Protein AF-A0A4R4WID6-F1 (afdb_monomer)

Organism: NCBI:txid2530375

InterPro domains:
  IPR010497 Epoxide hydrolase, N-terminal [PF06441] (6-77)
  IPR029058 Alpha/Beta hydrolase fold [G3DSA:3.40.50.1820] (1-80)
  IPR029058 Alpha/Beta hydrolase fold [SSF53474] (7-79)

Structure (mmCIF, N/CA/C/O backbone):
data_AF-A0A4R4WID6-F1
#
_entry.id   AF-A0A4R4WID6-F1
#
loop_
_atom_site.group_PDB
_atom_site.id
_atom_site.type_symbol
_atom_site.label_atom_id
_atom_site.label_alt_id
_atom_site.label_comp_id
_atom_site.label_asym_id
_atom_site.label_entity_id
_atom_site.label_seq_id
_atom_site.pdbx_PDB_ins_code
_atom_site.Cartn_x
_atom_site.Cartn_y
_atom_site.Cartn_z
_atom_site.occupancy
_atom_site.B_iso_or_equiv
_atom_site.auth_seq_id
_atom_site.auth_comp_id
_atom_site.auth_asym_id
_atom_site.auth_atom_id
_atom_site.pdbx_PDB_model_num
ATOM 1 N N . MET A 1 1 ? -11.465 13.546 33.871 1.00 58.38 1 MET A N 1
ATOM 2 C CA . MET A 1 1 ? -10.564 12.631 33.144 1.00 58.38 1 MET A CA 1
ATOM 3 C C . MET A 1 1 ? -11.316 12.188 31.904 1.00 58.38 1 MET A C 1
ATOM 5 O O . MET A 1 1 ? -12.443 11.736 32.069 1.00 58.38 1 MET A O 1
ATOM 9 N N . GLN A 1 2 ? -10.796 12.434 30.699 1.00 73.94 2 GLN A N 1
ATOM 10 C CA . GLN A 1 2 ? -11.417 11.892 29.485 1.00 73.94 2 GLN A CA 1
ATOM 11 C C . GLN A 1 2 ? -11.275 10.367 29.511 1.00 73.94 2 GLN A C 1
ATOM 13 O O . GLN A 1 2 ? -10.228 9.856 29.908 1.00 73.94 2 GLN A O 1
ATOM 18 N N . THR A 1 3 ? -12.343 9.660 29.151 1.00 84.94 3 THR A N 1
ATOM 19 C CA . THR A 1 3 ? -12.284 8.208 28.951 1.00 84.94 3 THR A CA 1
ATOM 20 C C . THR A 1 3 ? -11.759 7.984 27.543 1.00 84.94 3 THR A C 1
ATOM 22 O O . THR A 1 3 ? -12.301 8.565 26.606 1.00 84.94 3 THR A O 1
ATOM 25 N N . LEU A 1 4 ? -10.689 7.205 27.407 1.00 90.81 4 LEU A N 1
ATOM 26 C CA . LEU A 1 4 ? -10.138 6.851 26.104 1.00 90.81 4 LEU A CA 1
ATOM 27 C C . LEU A 1 4 ? -10.876 5.626 25.568 1.00 90.81 4 LEU A C 1
ATOM 29 O O . LEU A 1 4 ? -11.007 4.627 26.275 1.00 90.81 4 LEU A O 1
ATOM 33 N N . GLU A 1 5 ? -11.346 5.703 24.327 1.00 92.50 5 GLU A N 1
ATOM 34 C CA . GLU A 1 5 ? -11.950 4.568 23.630 1.00 92.50 5 GLU A CA 1
ATOM 35 C C . GLU A 1 5 ? -10.887 3.842 22.804 1.00 92.50 5 GLU A C 1
ATOM 37 O O . GLU A 1 5 ? -10.158 4.457 22.016 1.00 92.50 5 GLU A O 1
ATOM 42 N N . GLN A 1 6 ? -10.784 2.523 22.987 1.00 95.62 6 GLN A N 1
ATOM 43 C CA . GLN A 1 6 ? -9.864 1.717 22.193 1.00 95.62 6 GLN A CA 1
ATOM 44 C C . GLN A 1 6 ? -10.301 1.751 20.724 1.00 95.62 6 GLN A C 1
ATOM 46 O O . GLN A 1 6 ? -11.436 1.422 20.388 1.00 95.62 6 GLN A O 1
ATOM 51 N N . THR A 1 7 ? -9.378 2.134 19.848 1.00 96.19 7 THR A N 1
ATOM 52 C CA . THR A 1 7 ? -9.600 2.324 18.413 1.00 96.19 7 THR A CA 1
ATOM 53 C C . THR A 1 7 ? -8.672 1.389 17.631 1.00 96.19 7 THR A C 1
ATOM 55 O O . THR A 1 7 ? -7.617 1.827 17.171 1.00 96.19 7 THR A O 1
ATOM 58 N N . PRO A 1 8 ? -8.995 0.087 17.518 1.00 97.25 8 PRO A N 1
ATOM 59 C CA . PRO A 1 8 ? -8.156 -0.858 16.788 1.00 97.25 8 PRO A CA 1
ATOM 60 C C . PRO A 1 8 ? -8.027 -0.458 15.314 1.00 97.25 8 PRO A C 1
ATOM 62 O O . PRO A 1 8 ? -8.950 0.093 14.712 1.00 97.25 8 PRO A O 1
ATOM 65 N N . ILE A 1 9 ? -6.880 -0.769 14.717 1.00 98.06 9 ILE A N 1
ATOM 66 C CA . ILE A 1 9 ? -6.625 -0.515 13.301 1.00 98.06 9 ILE A CA 1
ATOM 67 C C . ILE A 1 9 ? -7.468 -1.481 12.474 1.00 98.06 9 ILE A C 1
ATOM 69 O O . ILE A 1 9 ? -7.402 -2.696 12.663 1.00 98.06 9 ILE A O 1
ATOM 73 N N . HIS A 1 10 ? -8.232 -0.938 11.533 1.00 97.81 10 HIS A N 1
ATOM 74 C CA . HIS A 1 10 ? -8.939 -1.720 10.534 1.00 97.81 10 HIS A CA 1
ATOM 75 C C . HIS A 1 10 ? -8.808 -1.057 9.166 1.00 97.81 10 HIS A C 1
ATOM 77 O O . HIS A 1 10 ? -9.304 0.050 8.954 1.00 97.81 10 HIS A O 1
ATOM 83 N N . VAL A 1 11 ? -8.139 -1.738 8.239 1.00 98.00 11 VAL A N 1
ATOM 84 C CA . VAL A 1 11 ? -8.050 -1.339 6.834 1.00 98.00 11 VA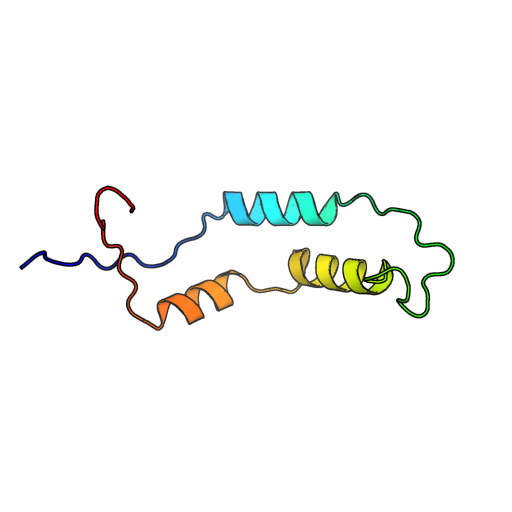L A CA 1
ATOM 85 C C . VAL A 1 11 ? -9.133 -2.092 6.051 1.00 98.00 11 VAL A C 1
ATOM 87 O O . VAL A 1 11 ? -9.070 -3.328 5.988 1.00 98.00 11 VAL A O 1
ATOM 90 N N . PRO A 1 12 ? -10.123 -1.399 5.455 1.00 98.50 12 PRO A N 1
ATOM 91 C CA . PRO A 1 12 ? -11.186 -2.043 4.685 1.00 98.50 12 PRO A CA 1
ATOM 92 C C . PRO A 1 12 ? -10.643 -2.881 3.522 1.00 98.50 12 PRO A C 1
ATOM 94 O O . PRO A 1 12 ? -9.653 -2.502 2.894 1.00 98.50 12 PRO A O 1
ATOM 97 N N . ASP A 1 13 ? -11.304 -3.999 3.204 1.00 98.38 13 ASP A N 1
ATOM 98 C CA . ASP A 1 13 ? -10.908 -4.866 2.080 1.00 98.38 13 ASP A CA 1
ATOM 99 C C . ASP A 1 13 ? -10.846 -4.093 0.754 1.00 98.38 13 ASP A C 1
ATOM 101 O O . ASP A 1 13 ? -9.893 -4.251 -0.001 1.00 98.38 13 ASP A O 1
ATOM 105 N N . GLU A 1 14 ? -11.785 -3.171 0.522 1.00 98.62 14 GLU A N 1
ATOM 106 C CA . GLU A 1 14 ? -11.813 -2.319 -0.675 1.00 98.62 14 GLU A CA 1
ATOM 107 C C . GLU A 1 14 ? -10.548 -1.463 -0.851 1.00 98.62 14 GLU A C 1
ATOM 109 O O . GLU A 1 14 ? -10.102 -1.247 -1.976 1.00 98.62 14 GLU A O 1
ATOM 114 N N . VAL A 1 15 ? -9.922 -1.023 0.248 1.00 98.56 15 VAL A N 1
ATOM 115 C CA . VAL A 1 15 ? -8.661 -0.267 0.208 1.00 98.56 15 VAL A CA 1
ATOM 116 C C . VAL A 1 15 ? -7.505 -1.187 -0.178 1.00 98.56 15 VAL A C 1
ATOM 118 O O . VAL A 1 15 ? -6.636 -0.798 -0.959 1.00 98.56 15 VAL A O 1
ATOM 121 N N . LEU A 1 16 ? -7.491 -2.415 0.346 1.00 98.31 16 LEU A N 1
ATOM 122 C CA . LEU A 1 16 ? -6.467 -3.404 0.008 1.00 98.31 16 LEU A CA 1
ATOM 123 C C . LEU A 1 16 ? -6.599 -3.880 -1.443 1.00 98.31 16 LEU A C 1
ATOM 125 O O . LEU A 1 16 ? -5.592 -4.083 -2.120 1.00 98.31 16 LEU A O 1
ATOM 129 N N . ASP A 1 17 ? -7.823 -4.025 -1.938 1.00 98.38 17 ASP A N 1
ATOM 130 C CA . ASP A 1 17 ? -8.087 -4.409 -3.321 1.00 98.38 17 ASP A CA 1
ATOM 131 C C . ASP A 1 17 ? -7.722 -3.291 -4.304 1.00 98.38 17 ASP A C 1
ATOM 133 O O . ASP A 1 17 ? -7.037 -3.560 -5.296 1.00 98.38 17 ASP A O 1
ATOM 137 N N . ASP A 1 18 ? -8.071 -2.035 -3.999 1.00 98.56 18 ASP A N 1
ATOM 138 C CA . ASP A 1 18 ? -7.626 -0.871 -4.779 1.00 98.56 18 ASP A CA 1
ATOM 139 C C . ASP A 1 18 ? -6.091 -0.763 -4.794 1.00 98.56 18 ASP A C 1
ATOM 141 O O . ASP A 1 18 ? -5.488 -0.578 -5.855 1.00 98.56 18 ASP A O 1
ATOM 145 N N . LEU A 1 19 ? -5.430 -0.967 -3.647 1.00 98.19 19 LEU A N 1
ATOM 146 C CA . LEU A 1 19 ? -3.968 -1.001 -3.564 1.00 98.19 19 LEU A CA 1
ATOM 147 C C . LEU A 1 19 ? -3.376 -2.051 -4.516 1.00 98.19 19 LEU A C 1
ATOM 149 O O . LEU A 1 19 ? -2.512 -1.720 -5.333 1.00 98.19 19 LEU A O 1
ATOM 153 N N . ARG A 1 20 ? -3.849 -3.302 -4.453 1.00 98.38 20 ARG A N 1
ATOM 154 C CA . ARG A 1 20 ? -3.374 -4.386 -5.332 1.00 98.38 20 ARG A CA 1
ATOM 155 C C . ARG A 1 20 ? -3.601 -4.060 -6.802 1.00 98.38 20 ARG A C 1
ATOM 157 O O . ARG A 1 20 ? -2.715 -4.293 -7.626 1.00 98.38 20 ARG A O 1
ATOM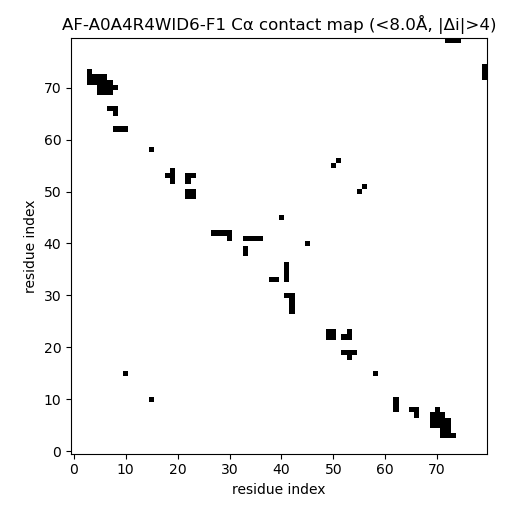 164 N N . GLN A 1 21 ? -4.765 -3.508 -7.142 1.00 98.44 21 GLN A N 1
ATOM 165 C CA . GLN A 1 21 ? -5.074 -3.108 -8.510 1.00 98.44 21 GLN A CA 1
ATOM 166 C C . GLN A 1 21 ? -4.082 -2.055 -9.017 1.00 98.44 21 GLN A C 1
ATOM 168 O O . GLN A 1 21 ? -3.521 -2.215 -10.102 1.00 98.44 21 GLN A O 1
ATOM 173 N N . ARG A 1 22 ? -3.817 -1.004 -8.234 1.00 98.50 22 ARG A N 1
ATOM 174 C CA . ARG A 1 22 ? -2.878 0.062 -8.620 1.00 98.50 22 ARG A CA 1
ATOM 175 C C . ARG A 1 22 ? -1.452 -0.448 -8.773 1.00 98.50 22 ARG A C 1
ATOM 177 O O . ARG A 1 22 ? -0.807 -0.110 -9.763 1.00 98.50 22 ARG A O 1
ATOM 184 N N . LEU A 1 23 ? -0.991 -1.294 -7.851 1.00 98.38 23 LEU A N 1
ATOM 185 C CA . LEU A 1 23 ? 0.330 -1.923 -7.923 1.00 98.38 23 LEU A CA 1
ATOM 186 C C . LEU A 1 23 ? 0.485 -2.747 -9.209 1.00 98.38 23 LEU A C 1
ATOM 188 O O . LEU A 1 23 ? 1.446 -2.548 -9.954 1.00 98.38 23 LEU A O 1
ATOM 192 N N . ARG A 1 24 ? -0.498 -3.593 -9.542 1.00 97.56 24 ARG A N 1
ATOM 193 C CA . ARG A 1 24 ? -0.485 -4.402 -10.777 1.00 97.56 24 ARG A CA 1
ATOM 194 C C . ARG A 1 24 ? -0.609 -3.571 -12.057 1.00 97.56 24 ARG A C 1
ATOM 196 O O . ARG A 1 24 ? -0.129 -3.987 -13.107 1.00 97.56 24 ARG A O 1
ATOM 203 N N . MET A 1 25 ? -1.233 -2.397 -11.986 1.00 98.12 25 MET A N 1
ATOM 204 C CA . MET A 1 25 ? -1.359 -1.461 -13.111 1.00 98.12 25 MET A CA 1
ATOM 205 C C . MET A 1 25 ? -0.172 -0.492 -13.247 1.00 98.12 25 MET A C 1
ATOM 207 O O . MET A 1 25 ? -0.231 0.431 -14.067 1.00 98.12 25 MET A O 1
ATOM 211 N N . THR A 1 26 ? 0.903 -0.677 -12.472 1.00 97.81 26 THR A N 1
ATOM 212 C CA . THR A 1 26 ? 2.071 0.210 -12.504 1.00 97.81 26 THR A CA 1
ATOM 213 C C . THR A 1 26 ? 2.667 0.292 -13.909 1.00 97.81 26 THR A C 1
ATOM 215 O O . THR A 1 26 ? 3.022 -0.710 -14.531 1.00 97.81 26 THR A O 1
ATOM 218 N N . LYS A 1 27 ? 2.812 1.522 -14.408 1.00 97.25 27 LYS A N 1
ATOM 219 C CA . LYS A 1 27 ? 3.524 1.813 -15.654 1.00 97.25 27 LYS A CA 1
ATOM 220 C C . LYS A 1 27 ? 4.975 2.125 -15.330 1.00 97.25 27 LYS A C 1
ATOM 222 O O . LYS A 1 27 ? 5.263 3.106 -14.652 1.00 97.25 27 LYS A O 1
ATOM 227 N N . TRP A 1 28 ? 5.877 1.303 -15.843 1.00 96.25 28 TRP A N 1
ATOM 228 C CA . TRP A 1 28 ? 7.295 1.415 -15.535 1.00 96.25 28 TRP A CA 1
ATOM 229 C C . TRP A 1 28 ? 8.014 2.396 -16.466 1.00 96.25 28 TRP A C 1
ATOM 231 O O . TRP A 1 28 ? 7.910 2.242 -17.689 1.00 96.25 28 TRP A O 1
ATOM 241 N N . PRO A 1 29 ? 8.779 3.362 -15.928 1.00 92.69 29 PRO A N 1
ATOM 242 C CA . PRO A 1 29 ? 9.643 4.205 -16.743 1.00 92.69 29 PRO A CA 1
ATOM 243 C C . PRO A 1 29 ? 10.815 3.402 -17.334 1.00 92.69 29 PRO A C 1
ATOM 245 O O . PRO A 1 29 ? 11.113 2.275 -16.922 1.00 92.69 29 PRO A O 1
ATOM 248 N N . LEU A 1 30 ? 11.482 3.983 -18.331 1.00 94.62 30 LEU A N 1
ATOM 249 C CA . LEU A 1 30 ? 12.799 3.512 -18.757 1.00 94.62 30 LEU A CA 1
ATOM 250 C C . LEU A 1 30 ? 13.827 3.862 -17.676 1.00 94.62 30 LEU A C 1
ATOM 252 O O . LEU A 1 30 ? 13.749 4.939 -17.093 1.00 94.62 30 LEU A O 1
ATOM 256 N N . ASP 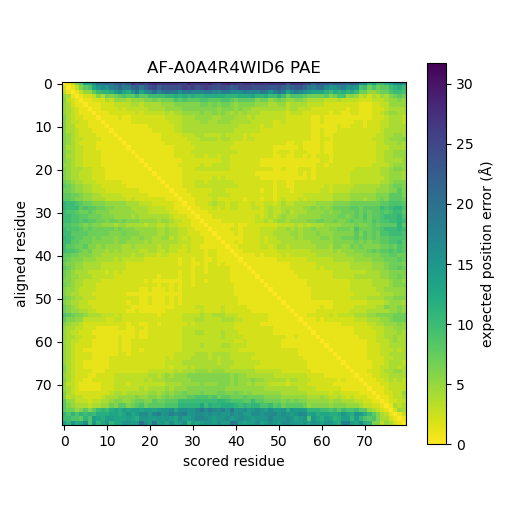A 1 31 ? 14.785 2.968 -17.450 1.00 95.38 31 ASP A N 1
ATOM 257 C CA . ASP A 1 31 ? 15.821 3.110 -16.419 1.00 95.38 31 ASP A CA 1
ATOM 258 C C . ASP A 1 31 ? 17.204 2.865 -17.033 1.00 95.38 31 ASP A C 1
ATOM 260 O O . ASP A 1 31 ? 17.901 1.898 -16.742 1.00 95.38 31 ASP A O 1
ATOM 264 N N . VAL A 1 32 ? 17.538 3.677 -18.036 1.00 96.38 32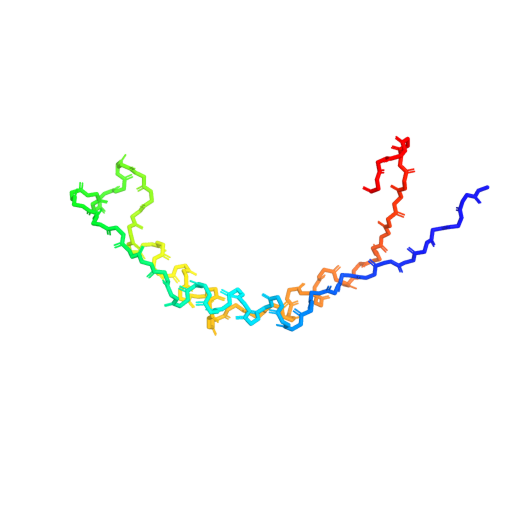 VAL A N 1
ATOM 265 C CA . VAL A 1 32 ? 18.718 3.452 -18.876 1.00 96.38 32 VAL A CA 1
ATOM 266 C C . VAL A 1 32 ? 19.975 3.915 -18.148 1.00 96.38 32 VAL A C 1
ATOM 268 O O . VAL A 1 32 ? 20.090 5.087 -17.802 1.00 96.38 32 VAL A O 1
ATOM 271 N N . GLY A 1 33 ? 20.944 3.010 -17.997 1.00 96.69 33 GLY A N 1
ATOM 272 C CA . GLY A 1 33 ? 22.261 3.330 -17.444 1.00 96.69 33 GLY A CA 1
ATOM 273 C C . GLY A 1 33 ? 22.281 3.504 -15.926 1.00 96.69 33 GLY A C 1
ATOM 274 O O . GLY A 1 33 ? 23.205 4.126 -15.418 1.00 96.69 33 GLY A O 1
ATOM 275 N N . ASN A 1 34 ? 21.280 2.974 -15.219 1.00 96.88 34 ASN A N 1
ATOM 276 C CA . ASN A 1 34 ? 21.173 3.037 -13.761 1.00 96.88 34 ASN A CA 1
ATOM 277 C C . ASN A 1 34 ? 21.413 1.670 -13.087 1.00 96.88 34 ASN A C 1
ATOM 279 O O . ASN A 1 34 ? 20.945 1.428 -11.980 1.00 96.88 34 ASN A O 1
ATOM 283 N N . ASP A 1 35 ? 22.118 0.739 -13.737 1.00 95.31 35 ASP A N 1
ATOM 284 C CA . ASP A 1 35 ? 22.319 -0.620 -13.201 1.00 95.31 35 ASP A CA 1
ATOM 285 C C . ASP A 1 35 ? 23.059 -0.629 -11.842 1.00 95.31 35 ASP A C 1
ATOM 287 O O . ASP A 1 35 ? 22.885 -1.551 -11.036 1.00 95.31 35 ASP A O 1
ATOM 291 N N . ASP A 1 36 ? 23.854 0.415 -11.576 1.00 95.75 36 ASP A N 1
ATOM 292 C CA . ASP A 1 36 ? 24.602 0.649 -10.335 1.00 95.75 36 ASP A CA 1
ATOM 293 C C . ASP A 1 36 ? 23.832 1.466 -9.276 1.00 95.75 36 ASP A C 1
ATOM 295 O O . ASP A 1 36 ? 24.324 1.640 -8.160 1.00 95.75 36 ASP A O 1
ATOM 299 N N . GLY A 1 37 ? 22.625 1.944 -9.599 1.00 95.88 37 GLY A N 1
ATOM 300 C CA . GLY A 1 37 ? 21.773 2.735 -8.709 1.00 95.88 37 GLY A CA 1
ATOM 301 C C . GLY A 1 37 ? 22.219 4.187 -8.504 1.00 95.88 37 GLY A C 1
ATOM 302 O O . GLY A 1 37 ? 21.712 4.857 -7.600 1.00 95.88 37 GLY A O 1
ATOM 303 N N . PHE A 1 38 ? 23.156 4.703 -9.304 1.00 96.75 38 PHE A N 1
ATOM 304 C CA . PHE A 1 38 ? 23.666 6.067 -9.145 1.00 96.75 38 PHE A CA 1
ATOM 305 C C . PHE A 1 38 ? 22.579 7.146 -9.306 1.00 96.75 38 PHE A C 1
ATOM 307 O O . PHE A 1 38 ? 22.611 8.166 -8.614 1.00 96.75 38 PHE A O 1
ATOM 314 N N . TYR A 1 39 ? 21.592 6.926 -10.180 1.00 95.56 39 TYR A N 1
ATOM 315 C CA . TYR A 1 39 ? 20.483 7.860 -10.417 1.00 95.56 39 TYR A CA 1
ATOM 316 C C . TYR A 1 39 ? 19.290 7.656 -9.473 1.00 95.56 39 TYR A C 1
ATOM 318 O O . TYR A 1 39 ? 18.270 8.335 -9.611 1.00 95.56 39 TYR A O 1
ATOM 326 N N . GLY A 1 40 ? 19.421 6.766 -8.489 1.00 95.00 40 GLY A N 1
ATOM 327 C CA . GLY A 1 40 ? 18.383 6.434 -7.522 1.00 95.00 40 GLY A CA 1
ATOM 328 C C . GLY A 1 40 ? 17.968 4.970 -7.605 1.00 95.00 40 GLY A C 1
ATOM 329 O O . GLY A 1 40 ? 18.661 4.139 -8.190 1.00 95.00 40 GLY A O 1
ATOM 330 N N . VAL A 1 41 ? 16.824 4.652 -6.992 1.00 95.88 41 VAL A N 1
ATOM 331 C CA . VAL A 1 41 ? 16.334 3.269 -6.912 1.00 95.88 41 VAL A CA 1
ATOM 332 C C . VAL A 1 41 ? 16.175 2.692 -8.314 1.00 95.88 41 VAL A C 1
ATOM 334 O O . VAL A 1 41 ? 15.507 3.282 -9.164 1.00 95.88 41 VAL A O 1
ATOM 337 N N . ARG A 1 42 ? 16.777 1.525 -8.532 1.00 97.06 42 ARG A N 1
ATOM 338 C CA . ARG A 1 42 ? 16.707 0.823 -9.808 1.00 97.06 42 ARG A CA 1
ATOM 339 C C . ARG A 1 42 ? 15.288 0.343 -10.041 1.00 97.06 42 ARG A C 1
ATOM 341 O O . ARG A 1 42 ? 14.599 -0.109 -9.121 1.00 97.06 42 ARG A O 1
ATOM 348 N N . ARG A 1 43 ? 14.855 0.370 -11.294 1.00 96.69 43 ARG A N 1
ATOM 349 C CA . ARG A 1 43 ? 13.547 -0.145 -11.696 1.00 96.69 43 ARG A CA 1
ATOM 350 C C . ARG A 1 43 ? 13.356 -1.593 -11.255 1.00 96.69 43 ARG A C 1
ATOM 352 O O . ARG A 1 43 ? 12.258 -1.932 -10.834 1.00 96.69 43 ARG A O 1
ATOM 359 N N . THR A 1 44 ? 14.390 -2.425 -11.354 1.00 96.38 44 THR A N 1
ATOM 360 C CA . THR A 1 44 ? 14.324 -3.839 -10.960 1.00 96.38 44 THR A CA 1
ATOM 361 C C . THR A 1 44 ? 13.982 -3.993 -9.482 1.00 96.38 44 THR A C 1
ATOM 363 O O . THR A 1 44 ? 13.072 -4.744 -9.150 1.00 96.38 44 THR A O 1
ATOM 366 N N . ASP A 1 45 ? 14.615 -3.203 -8.612 1.00 96.75 45 ASP A N 1
ATOM 367 C CA . ASP A 1 45 ? 14.366 -3.250 -7.167 1.00 96.75 45 ASP A CA 1
ATOM 368 C C . ASP A 1 45 ? 12.928 -2.808 -6.843 1.00 96.75 45 ASP A C 1
ATOM 370 O O . ASP A 1 45 ? 12.246 -3.409 -6.013 1.00 96.75 45 ASP A O 1
ATOM 374 N N . LEU A 1 46 ? 12.423 -1.776 -7.534 1.00 96.75 46 LEU A N 1
ATOM 375 C CA . LEU A 1 46 ? 11.027 -1.349 -7.388 1.00 96.75 46 LEU A CA 1
ATOM 376 C C . LEU A 1 46 ? 10.035 -2.378 -7.933 1.00 96.75 46 LEU A C 1
ATOM 378 O O . LEU A 1 46 ? 8.959 -2.529 -7.362 1.00 96.75 46 LEU A O 1
ATOM 382 N N . GLN A 1 47 ? 10.363 -3.064 -9.028 1.00 97.75 47 GLN A N 1
ATOM 383 C CA . GLN A 1 47 ? 9.520 -4.118 -9.589 1.00 97.75 47 GLN A CA 1
ATOM 384 C C . GLN A 1 47 ? 9.372 -5.282 -8.610 1.00 97.75 47 GLN A C 1
ATOM 386 O O . GLN A 1 47 ? 8.244 -5.695 -8.349 1.00 97.75 47 GLN A O 1
ATOM 391 N N . GLU A 1 48 ? 10.475 -5.731 -8.011 1.00 97.88 48 GLU A N 1
ATOM 392 C CA . GLU A 1 48 ? 10.463 -6.767 -6.972 1.00 97.88 48 GLU A CA 1
ATOM 393 C C . GLU A 1 48 ? 9.644 -6.331 -5.750 1.00 97.88 48 GLU A C 1
ATOM 395 O O . GLU A 1 48 ? 8.817 -7.091 -5.241 1.00 97.88 48 GLU A O 1
ATOM 400 N N . LEU A 1 49 ? 9.812 -5.081 -5.304 1.00 98.00 49 LEU A N 1
ATOM 401 C CA . LEU A 1 49 ? 9.041 -4.542 -4.185 1.00 98.00 49 LEU A CA 1
ATOM 402 C C . LEU A 1 49 ? 7.538 -4.484 -4.491 1.00 98.00 49 LEU A C 1
ATOM 404 O O . LEU A 1 49 ? 6.725 -4.863 -3.647 1.00 98.00 49 LEU A O 1
ATOM 408 N N . VAL A 1 50 ? 7.162 -4.010 -5.682 1.00 98.31 50 VAL A N 1
ATOM 409 C CA . VAL A 1 50 ? 5.759 -3.914 -6.110 1.00 98.31 50 VAL A CA 1
ATOM 410 C C . VAL A 1 50 ? 5.122 -5.296 -6.225 1.00 98.31 50 VAL A C 1
ATOM 412 O O . VAL A 1 50 ? 3.986 -5.462 -5.784 1.00 98.31 50 VAL A O 1
ATOM 415 N N . GLU A 1 51 ? 5.840 -6.284 -6.759 1.00 98.25 51 GLU A N 1
ATOM 416 C CA . GLU A 1 51 ? 5.375 -7.673 -6.825 1.00 98.25 51 GLU A CA 1
ATOM 417 C C . GLU A 1 51 ? 5.152 -8.249 -5.422 1.00 98.25 51 GLU A C 1
ATOM 419 O O . GLU A 1 51 ? 4.066 -8.749 -5.114 1.00 98.25 51 GLU A O 1
ATOM 424 N N . TYR A 1 52 ? 6.127 -8.086 -4.523 1.00 98.44 52 TYR A N 1
ATOM 425 C CA . TYR A 1 52 ? 5.979 -8.527 -3.140 1.00 98.44 52 TYR A CA 1
ATOM 426 C C . TYR A 1 52 ? 4.799 -7.839 -2.443 1.00 98.44 52 TYR A C 1
ATOM 428 O O . TYR A 1 52 ? 4.029 -8.500 -1.755 1.00 98.44 52 TYR A O 1
ATOM 436 N N . TRP A 1 53 ? 4.596 -6.536 -2.630 1.00 98.00 53 TRP A N 1
ATOM 437 C CA . TRP A 1 53 ? 3.463 -5.831 -2.023 1.00 98.00 53 TRP A CA 1
ATOM 438 C C . TRP A 1 53 ? 2.102 -6.240 -2.589 1.00 98.00 53 TRP A C 1
ATOM 440 O O . TRP A 1 53 ? 1.129 -6.290 -1.838 1.00 98.00 53 TRP A O 1
ATOM 450 N N . ALA A 1 54 ? 2.013 -6.507 -3.892 1.00 97.75 54 ALA A N 1
ATOM 451 C CA . ALA A 1 54 ? 0.755 -6.892 -4.520 1.00 97.75 54 ALA A CA 1
ATOM 452 C C . ALA A 1 54 ? 0.312 -8.297 -4.090 1.00 97.75 54 ALA A C 1
ATOM 454 O O . ALA A 1 54 ? -0.874 -8.508 -3.819 1.00 97.75 54 ALA A O 1
ATOM 455 N N . ASP A 1 55 ? 1.264 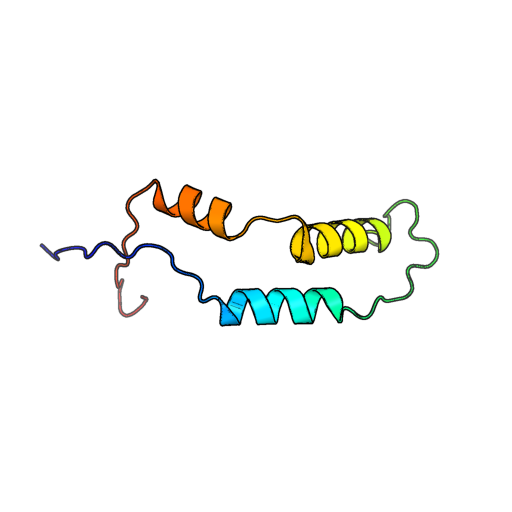-9.233 -4.017 1.00 96.25 55 ASP A N 1
ATOM 456 C CA . ASP A 1 55 ? 0.957 -10.665 -3.982 1.00 96.25 55 ASP A CA 1
ATOM 457 C C . ASP A 1 55 ? 1.592 -11.423 -2.803 1.00 96.25 55 ASP A C 1
ATOM 459 O O . ASP A 1 55 ? 1.076 -12.466 -2.403 1.00 96.25 55 ASP A O 1
ATOM 463 N N . GLY A 1 56 ? 2.682 -10.917 -2.223 1.00 97.31 56 GLY A N 1
ATOM 464 C CA . GLY A 1 56 ? 3.422 -11.582 -1.142 1.00 97.31 56 GLY A CA 1
ATOM 465 C C . GLY A 1 56 ? 3.162 -11.032 0.264 1.00 97.31 56 GLY A C 1
ATOM 466 O O . GLY A 1 56 ? 3.266 -11.770 1.244 1.00 97.31 56 GLY A O 1
ATOM 467 N N . PHE A 1 57 ? 2.828 -9.748 0.391 1.00 98.19 57 PHE A N 1
ATOM 468 C CA . PHE A 1 57 ? 2.676 -9.091 1.683 1.00 98.19 57 PHE A CA 1
ATOM 469 C C . PHE A 1 57 ? 1.310 -9.392 2.317 1.00 98.19 57 PHE A C 1
ATOM 471 O O . PHE A 1 57 ? 0.260 -8.975 1.821 1.00 98.19 57 PHE A O 1
ATOM 478 N N . ASP A 1 58 ? 1.319 -10.078 3.464 1.00 98.31 58 ASP A N 1
ATOM 479 C CA . ASP A 1 58 ? 0.106 -10.342 4.243 1.00 98.31 58 ASP A CA 1
ATOM 480 C C . ASP A 1 58 ? -0.283 -9.117 5.088 1.00 98.31 58 ASP A C 1
ATOM 482 O O . ASP A 1 58 ? 0.096 -8.967 6.255 1.00 98.31 58 ASP A O 1
ATOM 486 N N . TRP A 1 59 ? -1.105 -8.250 4.495 1.00 98.06 59 TRP A N 1
ATOM 487 C CA . TRP A 1 59 ? -1.700 -7.097 5.175 1.00 98.06 59 TRP A CA 1
ATOM 488 C C . TRP A 1 59 ? -2.473 -7.470 6.440 1.00 98.06 59 TRP A C 1
ATOM 490 O O . TRP A 1 59 ? -2.435 -6.729 7.423 1.00 98.06 59 TRP A O 1
ATOM 500 N N . ARG A 1 60 ? -3.151 -8.622 6.455 1.00 98.19 60 ARG A N 1
ATOM 501 C CA . ARG A 1 60 ? -3.932 -9.051 7.619 1.00 98.19 60 ARG A CA 1
ATOM 502 C C . ARG A 1 60 ? -3.015 -9.535 8.740 1.00 98.19 60 ARG A C 1
ATOM 504 O O . ARG A 1 60 ? -3.353 -9.352 9.905 1.00 98.19 60 ARG A O 1
ATOM 511 N N . ALA A 1 61 ? -1.845 -10.099 8.437 1.00 98.50 61 ALA A N 1
ATOM 512 C CA . ALA A 1 61 ? -0.819 -10.363 9.449 1.00 98.50 61 ALA A CA 1
ATOM 513 C C . ALA A 1 61 ? -0.262 -9.075 10.055 1.00 98.50 61 ALA A C 1
ATOM 515 O O . ALA A 1 61 ? -0.163 -8.989 11.280 1.00 98.50 61 ALA A O 1
ATOM 516 N N . ALA A 1 62 ? 0.047 -8.076 9.228 1.00 98.38 62 ALA A N 1
ATOM 517 C CA . ALA A 1 62 ? 0.514 -6.779 9.710 1.00 98.38 62 ALA A CA 1
ATOM 518 C C . ALA A 1 62 ? -0.538 -6.094 10.600 1.00 98.38 62 ALA A C 1
ATOM 520 O O . ALA A 1 62 ? -0.220 -5.646 11.699 1.00 98.38 62 ALA A O 1
ATOM 521 N N . GLU A 1 63 ? -1.805 -6.088 10.180 1.00 98.56 63 GLU A N 1
ATOM 522 C CA . GLU A 1 63 ? -2.924 -5.548 10.961 1.00 98.56 63 GLU A CA 1
ATOM 523 C C . GLU A 1 63 ? -3.072 -6.240 12.322 1.00 98.56 63 GLU A C 1
ATOM 525 O O . GLU A 1 63 ? -3.168 -5.571 13.352 1.00 98.56 63 GLU A O 1
ATOM 530 N N . ARG A 1 64 ? -3.005 -7.579 12.359 1.00 98.62 64 ARG A N 1
ATOM 531 C CA . ARG A 1 64 ? -3.010 -8.340 13.620 1.00 98.62 64 ARG A CA 1
ATOM 532 C C . ARG A 1 64 ? -1.823 -7.986 14.513 1.00 98.62 64 ARG A C 1
ATOM 534 O O . ARG A 1 64 ? -2.004 -7.856 15.718 1.00 98.62 64 ARG A O 1
ATOM 541 N N . ALA A 1 65 ? -0.628 -7.835 13.942 1.00 98.56 65 ALA A N 1
ATOM 542 C CA . ALA A 1 65 ? 0.569 -7.481 14.700 1.00 98.56 65 ALA A CA 1
ATOM 543 C C . ALA A 1 65 ? 0.464 -6.076 15.314 1.00 98.56 65 ALA A C 1
ATOM 545 O O . ALA A 1 65 ? 0.831 -5.892 16.471 1.00 98.56 65 ALA A O 1
ATOM 546 N N . MET A 1 66 ? -0.086 -5.100 14.585 1.00 98.19 66 MET A N 1
ATOM 547 C CA . MET A 1 66 ? -0.317 -3.752 15.118 1.00 98.19 66 MET A CA 1
ATOM 548 C C . MET A 1 66 ? -1.374 -3.747 16.233 1.00 98.19 66 M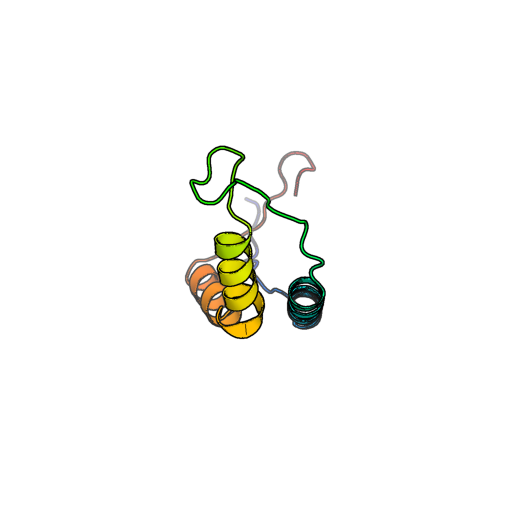ET A C 1
ATOM 550 O O . MET A 1 66 ? -1.193 -3.096 17.263 1.00 98.19 66 MET A O 1
ATOM 554 N N . ASN A 1 67 ? -2.444 -4.526 16.064 1.00 98.38 67 ASN A N 1
ATOM 555 C CA . ASN A 1 67 ? -3.512 -4.676 17.056 1.00 98.38 67 ASN A CA 1
ATOM 556 C C . ASN A 1 67 ? -3.161 -5.610 18.226 1.00 98.38 67 ASN A C 1
ATOM 558 O O . ASN A 1 67 ? -3.997 -5.830 19.100 1.00 98.38 67 ASN A O 1
ATOM 562 N N . ALA A 1 68 ? -1.935 -6.142 18.284 1.00 98.38 68 ALA A N 1
ATOM 563 C CA . ALA A 1 68 ? -1.430 -6.813 19.483 1.00 98.38 68 ALA A CA 1
ATOM 564 C C . ALA A 1 68 ? -1.232 -5.834 20.659 1.00 98.38 68 ALA A C 1
ATOM 566 O O . ALA A 1 68 ? -1.084 -6.267 21.801 1.00 98.38 68 ALA A O 1
ATOM 567 N N . TYR A 1 69 ? -1.247 -4.528 20.378 1.00 97.81 69 TYR A N 1
ATOM 568 C CA . TYR A 1 69 ? -1.226 -3.450 21.359 1.00 97.81 69 TYR A CA 1
ATOM 569 C C . TYR A 1 69 ? -2.544 -2.674 21.338 1.00 97.81 69 TYR A C 1
ATOM 571 O O . TYR A 1 69 ? -3.210 -2.575 20.306 1.00 97.81 69 TYR A O 1
ATOM 579 N N . GLU A 1 70 ? -2.904 -2.089 22.479 1.00 97.44 70 GLU A N 1
ATOM 580 C CA . GLU A 1 70 ? -4.056 -1.197 22.567 1.00 97.44 70 GLU A CA 1
ATOM 581 C C . GLU A 1 70 ? -3.781 0.105 21.805 1.00 97.44 70 GLU A C 1
ATOM 583 O O . GLU A 1 70 ? -2.760 0.762 22.008 1.00 97.44 70 GLU A O 1
ATOM 588 N N . GLN A 1 71 ? -4.707 0.469 20.924 1.00 97.19 71 GLN A N 1
ATOM 589 C CA . GLN A 1 71 ? -4.645 1.670 20.100 1.00 97.19 71 GLN A CA 1
ATOM 590 C C . GLN A 1 71 ? -5.698 2.658 20.601 1.00 97.19 71 GLN A C 1
ATOM 592 O O . GLN A 1 71 ? -6.817 2.252 20.913 1.00 97.19 71 GLN A O 1
ATOM 597 N N . TYR A 1 72 ? -5.362 3.943 20.662 1.00 95.31 72 TYR A N 1
ATOM 598 C CA . TYR A 1 72 ? -6.252 5.004 21.136 1.00 95.31 72 TYR A CA 1
ATOM 599 C C . TYR A 1 72 ? -6.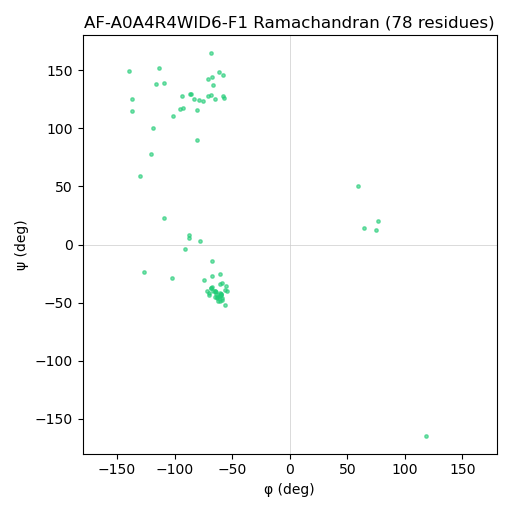098 6.242 20.258 1.00 95.31 72 TYR A C 1
ATOM 601 O O . TYR A 1 72 ? -5.009 6.516 19.753 1.00 95.31 72 TYR A O 1
ATOM 609 N N . ARG A 1 73 ? -7.179 7.010 20.119 1.00 92.25 73 ARG A N 1
ATOM 610 C CA . ARG A 1 73 ? -7.187 8.304 19.435 1.00 92.25 73 ARG A CA 1
ATOM 611 C C . ARG A 1 73 ? -7.523 9.409 20.429 1.00 92.25 73 ARG A C 1
ATOM 613 O O . ARG A 1 73 ? -8.382 9.214 21.286 1.00 92.25 73 ARG A O 1
ATOM 620 N N . VAL A 1 74 ? -6.827 10.540 20.337 1.00 91.94 74 VAL A N 1
ATOM 621 C CA . VAL A 1 74 ? -7.000 11.676 21.249 1.00 91.94 74 VAL A CA 1
ATOM 622 C C . VAL A 1 74 ? -6.995 12.967 20.450 1.00 91.94 74 VAL A C 1
ATOM 624 O O . VAL A 1 74 ? -6.019 13.248 19.763 1.00 91.94 74 VAL A O 1
ATOM 627 N N . ASP A 1 75 ? -8.042 13.772 20.611 1.00 89.38 75 ASP A N 1
ATOM 628 C CA . ASP A 1 75 ? -8.088 15.130 20.077 1.00 89.38 75 ASP A CA 1
ATOM 629 C C . ASP A 1 75 ? -7.229 16.079 20.924 1.00 89.38 75 ASP A C 1
ATOM 631 O O . ASP A 1 75 ? -7.453 16.253 22.127 1.00 89.38 75 ASP A O 1
ATOM 635 N N . VAL A 1 76 ? -6.264 16.746 20.290 1.00 89.06 76 VAL A N 1
ATOM 636 C CA . VAL A 1 76 ? -5.419 17.767 20.920 1.00 89.06 76 VAL A CA 1
ATOM 637 C C . VAL A 1 76 ? -5.626 19.095 20.203 1.00 89.06 76 VAL A C 1
ATOM 639 O O . VAL A 1 76 ? -5.056 19.334 19.145 1.00 89.06 76 VAL A O 1
ATOM 642 N N . GLY A 1 77 ? -6.439 19.981 20.787 1.00 84.62 77 GLY A N 1
ATOM 643 C CA . GLY A 1 77 ? -6.691 21.313 20.222 1.00 84.62 77 GLY A CA 1
ATOM 644 C C . GLY A 1 77 ? -7.286 21.261 18.811 1.00 84.62 77 GLY A C 1
ATOM 645 O O . GLY A 1 77 ? -6.749 21.891 17.906 1.00 84.62 77 GLY A O 1
ATOM 646 N N . ASP A 1 78 ? -8.353 20.473 18.642 1.00 82.38 78 ASP A N 1
ATOM 647 C CA . ASP A 1 78 ? -9.041 20.202 17.367 1.00 82.38 78 ASP A CA 1
ATOM 648 C C . ASP A 1 78 ? -8.194 19.455 16.315 1.00 82.38 78 ASP A C 1
ATOM 650 O O . ASP A 1 78 ? -8.572 19.381 15.143 1.00 82.38 78 ASP A O 1
ATOM 654 N N . VAL A 1 79 ? -7.059 18.874 16.723 1.00 75.69 79 VAL A N 1
ATOM 655 C CA . VAL A 1 79 ? -6.266 17.947 15.905 1.00 75.69 79 VAL A CA 1
ATOM 656 C C . VAL A 1 79 ? -6.559 16.509 16.353 1.00 75.69 79 VAL A C 1
ATOM 658 O O . VAL A 1 79 ? -6.162 16.158 17.469 1.00 75.69 79 VAL A O 1
ATOM 661 N N . PRO A 1 80 ? -7.242 15.701 15.521 1.00 68.62 80 PRO A N 1
ATOM 662 C CA . PRO A 1 80 ? -7.622 14.327 15.847 1.00 68.62 80 PRO 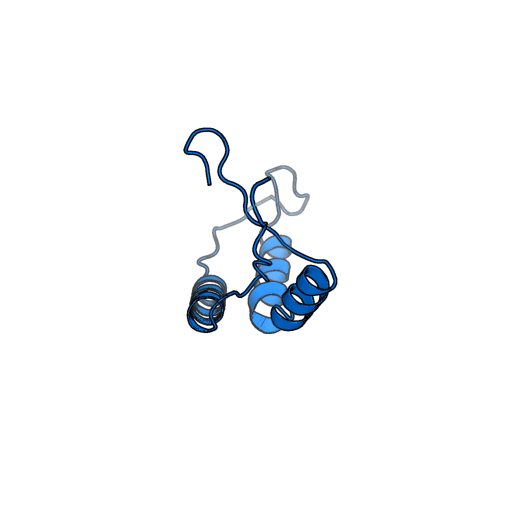A CA 1
ATOM 663 C C . PRO A 1 80 ? -6.501 13.307 15.637 1.00 68.62 80 PRO A C 1
ATOM 665 O O . PRO A 1 80 ? -5.570 13.563 14.841 1.00 68.62 80 PRO A O 1
#

Solvent-accessible surface area (backbone atoms only — not comparable to full-atom values): 5192 Å² total; per-residue (Å²): 130,87,83,80,58,79,48,70,79,79,82,58,67,69,58,56,50,50,50,32,51,53,48,74,65,60,80,80,78,88,67,85,91,27,92,87,37,84,88,41,87,37,63,66,61,51,49,54,51,42,50,37,58,50,78,64,56,59,63,66,56,52,45,52,60,60,53,73,48,93,35,71,73,67,72,59,93,90,42,111

pLDDT: mean 94.98, std 6.9, range [58.38, 98.62]

Mean predicted aligned error: 4.19 Å

Sequence (80 aa):
MQTLEQTPIHVPDEVLDDLRQRLRMTKWPLDVGND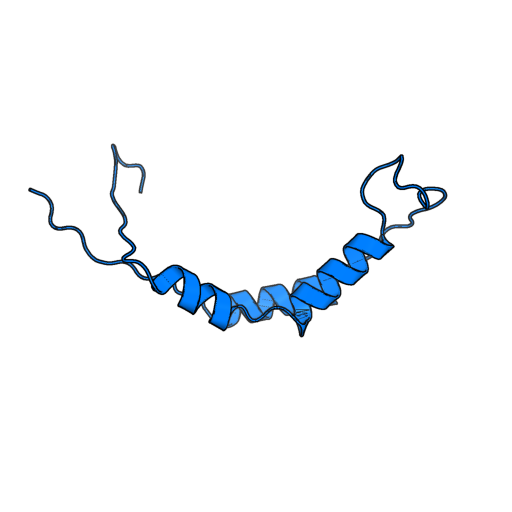DGFYGVRRTDLQELVEYWADGFDWRAAERAMNAYEQYRVDVGDVP

Nearest PDB structures (foldseek):
  5f4z-assembly3_E  TM=9.455E-01  e=6.404E-04  Streptomyces carzinostaticus subsp. neocarzinostaticus
  3g02-assembly1_B  TM=9.280E-01  e=6.404E-04  Aspergillus niger
  3g02-assembly1_A  TM=9.031E-01  e=9.002E-04  Aspergillus niger
  1qo7-assembly1_A  TM=9.053E-01  e=1.104E-03  Aspergillus niger

Radius of gyration: 18.89 Å; Cα contacts (8 Å, |Δi|>4): 53; chains: 1; bounding box: 37×33×52 Å

Foldseek 3Di:
DDDWDFDADDDDPVNLVVLLVPLVVDDQDDQPPCPVQPVHDGSVNVNVVSCCSNPPDDPVVVSVVRRVDTHTDDQDPNRD

Secondary structure (DSSP, 8-state):
-PPPPB------HHHHHHHHHHHHTPPPPP-TT-TTSTTSS-HHHHHHHHHIIIII--HHHHHHHHTTS--B---BTTB-